Protein AF-A0A5C8AST4-F1 (afdb_monomer_lite)

Sequence (65 aa):
RVVGDGDPKKLFHMQTNLRYGCSILRMYIDMENGNLYLALGRYNGSRGRPEYPNAVLANWKNWEF

Foldseek 3Di:
DDPDPPDCVVVVPVVVVVVVLVVQLVVLCVVVVNPSLQSQCVSVVNRPDRPRSVVVVVVVVVVPD

Secondary structure (DSSP, 8-state):
--SS-S-GGGGG-HHHHHHHHHHHHHHHHHHTTT-HHHHHHHHHT-TT-SHHHHHHHHHHHTT--

Radius of gyration: 14.11 Å; chains: 1; bounding box: 26×27×37 Å

pLDDT: mean 87.51, std 14.78, range [40.53, 98.31]

Structure (mmCIF, N/CA/C/O backbone):
data_AF-A0A5C8AST4-F1
#
_entry.id   AF-A0A5C8AST4-F1
#
loop_
_atom_site.group_PDB
_atom_site.id
_atom_site.type_symbol
_atom_site.label_atom_id
_atom_site.label_alt_id
_atom_site.label_comp_id
_atom_site.label_asym_id
_atom_site.label_entity_id
_atom_site.label_seq_id
_atom_site.pdbx_PDB_ins_code
_atom_si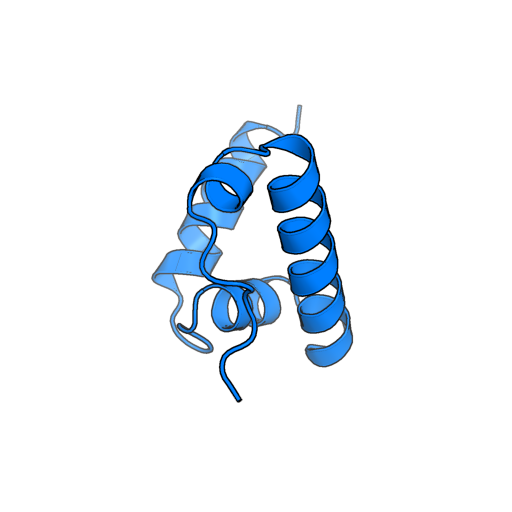te.Cartn_x
_atom_site.Cartn_y
_atom_site.Cartn_z
_atom_site.occupancy
_atom_site.B_iso_or_equiv
_atom_site.auth_seq_id
_atom_site.auth_comp_id
_atom_site.auth_asym_id
_atom_site.auth_atom_id
_atom_site.pdbx_PDB_model_num
ATOM 1 N N . ARG A 1 1 ? 5.260 -10.121 -23.147 1.00 40.53 1 ARG A N 1
ATOM 2 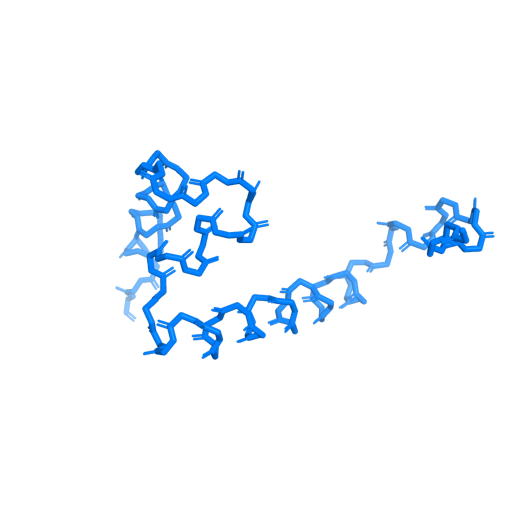C CA . ARG A 1 1 ? 4.854 -8.753 -23.550 1.00 40.53 1 ARG A CA 1
ATOM 3 C C . ARG A 1 1 ? 5.031 -7.881 -22.315 1.00 40.53 1 ARG A C 1
ATOM 5 O O . ARG A 1 1 ? 4.248 -8.018 -21.388 1.00 40.53 1 ARG A O 1
ATOM 12 N N . VAL A 1 2 ? 6.144 -7.154 -22.223 1.00 43.72 2 VAL A N 1
ATOM 13 C CA . VAL A 1 2 ? 6.446 -6.318 -21.052 1.00 43.72 2 VAL A CA 1
ATOM 14 C C . VAL A 1 2 ? 5.542 -5.094 -21.147 1.00 43.72 2 VAL A C 1
ATOM 16 O O . VAL A 1 2 ? 5.499 -4.447 -22.190 1.00 43.72 2 VAL A O 1
ATOM 19 N N . VAL A 1 3 ? 4.737 -4.847 -20.118 1.00 45.16 3 VAL A N 1
ATOM 20 C CA . VAL A 1 3 ? 3.937 -3.623 -20.033 1.00 45.16 3 VAL A CA 1
ATOM 21 C C . VAL A 1 3 ? 4.909 -2.493 -19.707 1.00 45.16 3 VAL A C 1
ATOM 23 O O . VAL A 1 3 ? 5.498 -2.490 -18.631 1.00 45.16 3 VAL A O 1
ATOM 26 N N . GLY A 1 4 ? 5.107 -1.574 -20.652 1.00 55.00 4 GLY A N 1
ATOM 27 C CA . GLY A 1 4 ? 5.954 -0.397 -20.484 1.00 55.00 4 GLY A CA 1
ATOM 28 C C . GLY A 1 4 ? 6.861 -0.167 -21.685 1.00 55.00 4 GLY A C 1
ATOM 29 O O . GLY A 1 4 ? 7.739 -0.969 -21.982 1.00 55.00 4 GLY A O 1
ATOM 30 N N . ASP A 1 5 ? 6.669 0.966 -22.346 1.00 64.31 5 ASP A N 1
ATOM 31 C CA . ASP A 1 5 ? 7.314 1.384 -23.598 1.00 64.31 5 ASP A CA 1
ATOM 32 C C . ASP A 1 5 ? 8.815 1.728 -23.428 1.00 64.31 5 ASP A C 1
ATOM 34 O O . ASP A 1 5 ? 9.396 2.439 -24.241 1.00 64.31 5 ASP A O 1
ATOM 38 N N . GLY A 1 6 ? 9.444 1.266 -22.343 1.00 61.47 6 GLY A N 1
ATOM 39 C CA . GLY A 1 6 ? 10.871 1.418 -22.058 1.00 61.47 6 GLY A CA 1
ATOM 40 C C . GLY A 1 6 ? 11.327 2.814 -21.629 1.00 61.47 6 GLY A C 1
ATOM 41 O O . GLY A 1 6 ? 12.488 2.949 -21.266 1.00 61.47 6 GLY A O 1
ATOM 42 N N . ASP A 1 7 ? 10.459 3.834 -21.639 1.00 70.69 7 ASP A N 1
ATOM 43 C CA . ASP A 1 7 ? 10.825 5.213 -21.289 1.00 70.69 7 ASP A CA 1
ATOM 44 C C . ASP A 1 7 ? 10.899 5.429 -19.761 1.00 70.69 7 ASP A C 1
ATOM 46 O O . ASP A 1 7 ? 9.855 5.513 -19.099 1.00 70.69 7 ASP A O 1
ATOM 50 N N . PRO A 1 8 ? 12.102 5.596 -19.175 1.00 65.31 8 PRO A N 1
ATOM 51 C CA . PRO A 1 8 ? 12.266 5.814 -17.741 1.00 65.31 8 PRO A CA 1
ATOM 52 C C . PRO A 1 8 ? 11.679 7.150 -17.288 1.00 65.31 8 PRO A C 1
ATOM 54 O O . PRO A 1 8 ? 11.342 7.290 -16.116 1.00 65.31 8 PRO A O 1
ATOM 57 N N . LYS A 1 9 ? 11.504 8.130 -18.191 1.00 69.12 9 LYS A N 1
ATOM 58 C CA . LYS A 1 9 ? 10.915 9.436 -17.856 1.00 69.12 9 LYS A CA 1
ATOM 59 C C . LYS A 1 9 ? 9.497 9.287 -17.309 1.00 69.12 9 LYS A C 1
ATOM 61 O O . LYS A 1 9 ? 9.115 10.028 -16.406 1.00 69.12 9 LYS A O 1
ATOM 66 N N . LYS A 1 10 ? 8.759 8.265 -17.767 1.00 65.19 10 LYS A N 1
ATOM 67 C CA . LYS A 1 10 ? 7.413 7.923 -17.278 1.00 65.19 10 LYS A CA 1
ATOM 68 C C . LYS A 1 10 ? 7.386 7.590 -15.782 1.00 65.19 10 LYS A C 1
ATOM 70 O O . LYS A 1 10 ? 6.405 7.919 -15.119 1.00 65.19 10 LYS A O 1
ATOM 75 N N . LEU A 1 11 ? 8.481 7.059 -15.225 1.00 66.56 11 LEU A N 1
ATOM 76 C CA . LEU A 1 11 ? 8.628 6.812 -13.784 1.00 66.56 11 LEU A CA 1
ATOM 77 C C . LEU A 1 11 ? 8.660 8.104 -12.953 1.00 66.56 11 LEU A C 1
ATOM 79 O O . LEU A 1 11 ? 8.406 8.048 -11.755 1.00 66.56 11 LEU A O 1
ATOM 83 N N . PHE A 1 12 ? 8.913 9.264 -13.563 1.00 72.56 12 PHE A N 1
ATOM 84 C CA . PHE A 1 12 ? 8.985 10.547 -12.858 1.00 72.56 12 PHE A CA 1
ATOM 85 C C . PHE A 1 12 ? 7.685 11.363 -12.939 1.00 72.56 12 PHE A C 1
ATOM 87 O O . PHE A 1 12 ? 7.600 12.447 -12.360 1.00 72.56 12 PHE A O 1
ATOM 94 N N . HIS A 1 13 ? 6.631 10.858 -13.593 1.00 84.81 13 HIS A N 1
ATOM 95 C CA . HIS A 1 13 ? 5.322 11.519 -13.589 1.00 84.81 13 HIS A CA 1
ATOM 96 C C . HIS A 1 13 ? 4.560 11.197 -12.300 1.00 84.81 13 HIS A C 1
ATOM 98 O O . HIS A 1 13 ? 3.681 10.335 -12.273 1.00 84.81 13 HIS A O 1
ATOM 104 N N . MET A 1 14 ? 4.872 11.931 -11.230 1.00 84.38 14 MET A N 1
ATOM 105 C CA . MET A 1 14 ? 4.320 11.697 -9.891 1.00 84.38 14 MET A CA 1
ATOM 106 C C . MET A 1 14 ? 2.784 11.627 -9.865 1.00 84.38 14 MET A C 1
ATOM 108 O O . MET A 1 14 ? 2.221 10.712 -9.273 1.00 84.38 14 MET A O 1
ATOM 112 N N . GLN A 1 15 ? 2.093 12.548 -10.546 1.00 89.38 15 GLN A N 1
ATOM 113 C CA . GLN A 1 15 ? 0.623 12.562 -10.595 1.00 89.38 15 GLN A CA 1
ATOM 114 C C . GLN A 1 15 ? 0.049 11.297 -11.246 1.00 89.38 15 GLN A C 1
ATOM 116 O O . GLN A 1 15 ? -0.933 10.728 -10.770 1.00 89.38 15 GLN A O 1
ATOM 121 N N . THR A 1 16 ? 0.670 10.852 -12.337 1.00 88.81 16 THR A N 1
ATOM 122 C CA . THR A 1 16 ? 0.261 9.657 -13.076 1.00 88.81 16 THR A CA 1
ATOM 123 C C . THR A 1 16 ? 0.514 8.402 -12.248 1.00 88.81 16 THR A C 1
ATOM 125 O O . THR A 1 16 ? -0.383 7.574 -12.103 1.00 88.81 16 THR A O 1
ATOM 128 N N . ASN A 1 17 ? 1.687 8.305 -11.621 1.00 89.19 17 ASN A N 1
ATOM 129 C CA . ASN A 1 17 ? 2.032 7.195 -10.736 1.00 89.19 17 ASN A CA 1
ATOM 130 C C . ASN A 1 17 ? 1.106 7.118 -9.520 1.00 89.19 17 ASN A C 1
ATOM 132 O O . ASN A 1 17 ? 0.682 6.025 -9.155 1.00 89.19 17 ASN A O 1
ATOM 136 N N . LEU A 1 18 ? 0.734 8.260 -8.932 1.00 91.12 18 LEU A N 1
ATOM 137 C CA . LEU A 1 18 ? -0.212 8.302 -7.817 1.00 91.12 18 LEU A CA 1
ATOM 138 C C . LEU A 1 18 ? -1.596 7.795 -8.244 1.00 91.12 18 LEU A C 1
ATOM 140 O O . LEU A 1 18 ? -2.183 6.962 -7.558 1.00 91.12 18 LEU A O 1
ATOM 144 N N . ARG A 1 19 ? -2.095 8.224 -9.412 1.00 94.25 19 ARG A N 1
ATOM 145 C CA . ARG A 1 19 ? -3.371 7.737 -9.969 1.00 94.25 19 ARG A CA 1
ATOM 146 C C . ARG A 1 19 ? -3.349 6.234 -10.228 1.00 94.25 19 ARG A C 1
ATOM 148 O O . ARG A 1 19 ? -4.311 5.548 -9.879 1.00 94.25 19 ARG A O 1
ATOM 155 N N . TYR A 1 20 ? -2.265 5.719 -10.808 1.00 93.81 20 TYR A N 1
ATOM 156 C CA . TYR A 1 20 ? -2.104 4.281 -11.010 1.00 93.81 20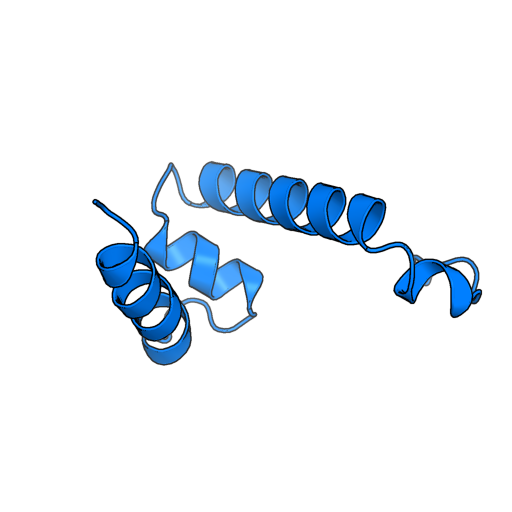 TYR A CA 1
ATOM 157 C C . TYR A 1 20 ? -2.050 3.528 -9.683 1.00 93.81 20 TYR A C 1
ATOM 159 O O . TYR A 1 20 ? -2.802 2.572 -9.519 1.00 93.81 20 TYR A O 1
ATOM 167 N N . GLY A 1 21 ? -1.260 3.993 -8.712 1.00 94.19 21 GLY A N 1
ATOM 168 C CA . GLY A 1 21 ? -1.182 3.392 -7.379 1.00 94.19 21 GLY A CA 1
ATOM 169 C C . GLY A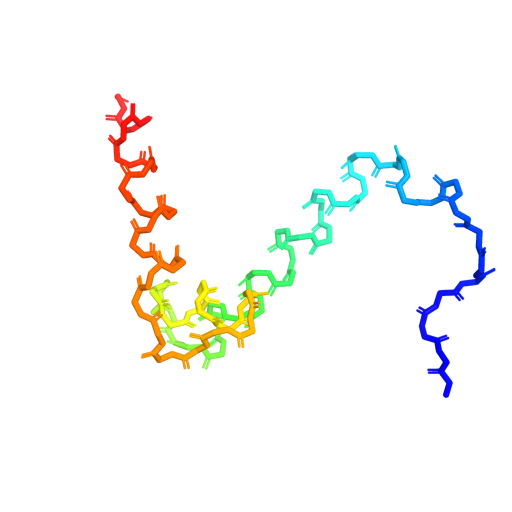 1 21 ? -2.547 3.312 -6.694 1.00 94.19 21 GLY A C 1
ATOM 170 O O . GLY A 1 21 ? -2.951 2.238 -6.252 1.00 94.19 21 GLY A O 1
ATOM 171 N N . CYS A 1 22 ? -3.316 4.406 -6.693 1.00 96.12 22 CYS A N 1
ATOM 172 C CA . CYS A 1 22 ? -4.672 4.420 -6.138 1.00 96.12 22 CYS A CA 1
ATOM 173 C C . CYS A 1 22 ? -5.631 3.476 -6.879 1.00 96.12 22 CYS A C 1
ATOM 175 O O . CYS A 1 22 ? -6.449 2.813 -6.244 1.00 96.12 22 CYS A O 1
ATOM 177 N N . SER A 1 23 ? -5.537 3.397 -8.209 1.00 97.44 23 SER A N 1
ATOM 178 C CA . SER A 1 23 ? -6.405 2.528 -9.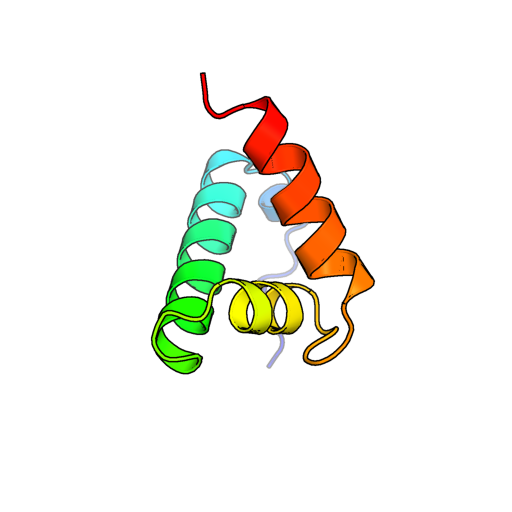017 1.00 97.44 23 SER A CA 1
ATOM 179 C C . SER A 1 23 ? -6.096 1.045 -8.791 1.00 97.44 23 SER A C 1
ATOM 181 O O . SER A 1 23 ? -7.011 0.241 -8.632 1.00 97.44 23 SER A O 1
ATOM 183 N N . ILE A 1 24 ? -4.811 0.689 -8.705 1.00 97.06 24 ILE A N 1
ATOM 184 C CA . ILE A 1 24 ? -4.356 -0.674 -8.398 1.00 97.06 24 ILE A CA 1
ATOM 185 C C . ILE A 1 24 ? -4.767 -1.063 -6.973 1.00 97.06 24 ILE A C 1
ATOM 187 O O . ILE A 1 24 ? -5.268 -2.165 -6.756 1.00 97.06 24 ILE A O 1
ATOM 191 N N . LEU A 1 25 ? -4.599 -0.164 -5.999 1.00 97.38 25 LEU A N 1
ATOM 192 C CA . LEU A 1 25 ? -5.029 -0.421 -4.626 1.00 97.38 25 LEU A CA 1
ATOM 193 C C . LEU A 1 25 ? -6.547 -0.624 -4.543 1.00 97.38 25 LEU A C 1
ATOM 195 O O . LEU A 1 25 ? -6.988 -1.569 -3.896 1.00 97.38 25 LEU A O 1
ATOM 199 N N . ARG A 1 26 ? -7.343 0.205 -5.231 1.00 98.06 26 ARG A N 1
ATOM 200 C CA . ARG A 1 26 ? -8.805 0.046 -5.303 1.00 98.06 26 ARG A CA 1
ATOM 201 C C . ARG A 1 26 ? -9.198 -1.320 -5.859 1.00 98.06 26 ARG A C 1
ATOM 203 O O . ARG A 1 26 ? -9.997 -2.003 -5.235 1.00 98.06 26 ARG A O 1
ATOM 210 N N . MET A 1 27 ? -8.573 -1.750 -6.954 1.00 98.31 27 MET A N 1
ATOM 211 C CA . MET A 1 27 ? -8.790 -3.090 -7.506 1.00 98.31 27 MET A CA 1
ATOM 212 C C . MET A 1 27 ? -8.537 -4.182 -6.452 1.00 98.31 27 MET A C 1
ATOM 214 O O . MET A 1 27 ? -9.337 -5.103 -6.323 1.00 98.31 27 MET A O 1
ATOM 218 N N . TYR A 1 28 ? -7.461 -4.084 -5.662 1.00 98.00 28 TYR A N 1
ATOM 219 C CA . TYR A 1 28 ? -7.198 -5.063 -4.600 1.00 98.00 28 TYR A CA 1
ATOM 220 C C . TYR A 1 28 ? -8.173 -4.985 -3.426 1.00 98.00 28 TYR A C 1
ATOM 222 O O . TYR A 1 28 ? -8.473 -6.022 -2.837 1.00 98.00 28 TYR A O 1
ATOM 230 N N . ILE A 1 29 ? -8.671 -3.795 -3.089 1.00 98.19 29 ILE A N 1
ATOM 231 C CA . ILE A 1 29 ? -9.729 -3.626 -2.087 1.00 98.19 29 ILE A CA 1
ATOM 232 C C . ILE A 1 29 ? -10.995 -4.347 -2.554 1.00 98.19 29 ILE A C 1
ATOM 234 O O . ILE A 1 29 ? -11.565 -5.116 -1.782 1.00 98.19 29 ILE A O 1
ATOM 238 N N . ASP A 1 30 ? -11.382 -4.171 -3.818 1.00 98.25 30 ASP A N 1
ATOM 239 C CA . ASP A 1 30 ? -12.541 -4.850 -4.401 1.00 98.25 30 ASP A CA 1
ATOM 240 C C . ASP A 1 30 ? -12.342 -6.380 -4.398 1.00 98.25 30 ASP A C 1
ATOM 242 O O . ASP A 1 30 ? -13.225 -7.125 -3.979 1.00 98.25 30 ASP A O 1
ATOM 246 N N . MET A 1 31 ? -11.148 -6.863 -4.770 1.00 97.44 31 MET A N 1
ATOM 247 C CA . MET A 1 31 ? -10.808 -8.297 -4.759 1.00 97.44 31 MET A CA 1
ATOM 248 C C . MET A 1 31 ? -10.805 -8.931 -3.361 1.00 97.44 31 MET A C 1
ATOM 250 O O . MET A 1 31 ? -11.042 -10.131 -3.233 1.00 97.44 31 MET A O 1
ATOM 254 N N . GLU A 1 32 ? -10.492 -8.163 -2.319 1.00 97.44 32 GLU A N 1
ATOM 255 C CA . GLU A 1 32 ? -10.492 -8.618 -0.924 1.00 97.44 32 GLU A CA 1
ATOM 256 C C . GLU A 1 32 ? -11.796 -8.251 -0.192 1.00 97.44 32 GLU A C 1
ATOM 258 O O . GLU A 1 32 ? -11.837 -8.249 1.038 1.00 97.44 32 GLU A O 1
ATOM 263 N N . ASN A 1 33 ? -12.874 -7.958 -0.933 1.00 97.31 33 ASN A N 1
ATOM 264 C CA . ASN A 1 33 ? -14.204 -7.636 -0.401 1.00 97.31 33 ASN A CA 1
ATOM 265 C C . ASN A 1 33 ? -14.185 -6.500 0.637 1.00 97.31 33 ASN A C 1
ATOM 267 O O . ASN A 1 33 ? -14.820 -6.583 1.688 1.00 97.31 33 ASN A O 1
ATOM 271 N N . GLY A 1 34 ? -13.410 -5.448 0.375 1.00 97.06 34 GLY A N 1
ATOM 272 C CA . GLY A 1 34 ? -13.275 -4.306 1.279 1.00 97.06 34 GLY A CA 1
ATOM 273 C C . GLY A 1 34 ? -12.266 -4.505 2.414 1.00 97.06 34 GLY A C 1
ATOM 274 O O . GLY A 1 34 ? -12.025 -3.572 3.180 1.00 97.06 34 GLY A O 1
ATOM 275 N N . ASN A 1 35 ? -11.630 -5.677 2.538 1.00 96.69 35 ASN A N 1
ATOM 276 C CA . ASN A 1 35 ? -10.620 -5.908 3.567 1.00 96.69 35 ASN A CA 1
ATOM 277 C C . ASN A 1 35 ? -9.302 -5.196 3.218 1.00 96.69 35 ASN A C 1
ATOM 279 O O . ASN A 1 35 ? -8.433 -5.731 2.524 1.00 96.69 35 ASN A O 1
ATOM 283 N N . LEU A 1 36 ? -9.143 -3.981 3.748 1.00 95.44 36 LEU A N 1
ATOM 284 C CA . LEU A 1 36 ? -7.979 -3.134 3.496 1.00 95.44 36 LEU A CA 1
ATOM 285 C C . LEU A 1 36 ? -6.657 -3.788 3.922 1.00 95.44 36 LEU A C 1
ATOM 287 O O . LEU A 1 36 ? -5.646 -3.627 3.244 1.00 95.44 36 LEU A O 1
ATOM 291 N N . TYR A 1 37 ? -6.655 -4.552 5.014 1.00 96.56 37 TYR A N 1
ATOM 292 C CA . TYR A 1 37 ? -5.455 -5.230 5.497 1.00 96.56 37 TYR A CA 1
ATOM 293 C C . TYR A 1 37 ? -4.932 -6.250 4.473 1.00 96.56 37 TYR A C 1
ATOM 295 O O . TYR A 1 37 ? -3.750 -6.246 4.118 1.00 96.56 37 TYR A O 1
ATOM 303 N N . LEU A 1 38 ? -5.824 -7.089 3.937 1.00 96.62 38 LEU A N 1
ATOM 304 C CA . LEU A 1 38 ? -5.470 -8.062 2.902 1.00 96.62 38 LEU A CA 1
ATOM 305 C C . LEU A 1 38 ? -5.129 -7.380 1.570 1.00 96.62 38 LEU A C 1
ATOM 307 O O . LEU A 1 38 ? -4.199 -7.817 0.885 1.00 96.62 38 LEU A O 1
ATOM 311 N N . ALA A 1 39 ? -5.822 -6.289 1.231 1.00 97.50 39 ALA A N 1
ATOM 312 C CA . ALA A 1 39 ? -5.558 -5.507 0.028 1.00 97.50 39 ALA A CA 1
ATOM 313 C C . ALA A 1 39 ? -4.165 -4.858 0.049 1.00 97.50 39 ALA A C 1
ATOM 315 O O . ALA A 1 39 ? -3.439 -4.948 -0.940 1.00 97.50 39 ALA A O 1
ATOM 316 N N . LEU A 1 40 ? -3.746 -4.279 1.180 1.00 97.44 40 LEU A N 1
ATOM 317 C CA . LEU A 1 40 ? -2.397 -3.728 1.366 1.00 97.44 40 LEU A CA 1
ATOM 318 C C . LEU A 1 40 ? -1.320 -4.811 1.253 1.00 97.44 40 LEU A C 1
ATOM 320 O O . LEU A 1 40 ? -0.293 -4.599 0.607 1.00 97.44 40 LEU A O 1
ATOM 324 N N . GLY A 1 41 ? -1.576 -5.994 1.818 1.00 97.06 41 GLY A N 1
ATOM 325 C CA . GLY A 1 41 ? -0.692 -7.146 1.660 1.00 97.06 41 GLY A CA 1
ATOM 326 C C . GLY A 1 41 ? -0.545 -7.551 0.190 1.00 97.06 41 GLY A C 1
ATOM 327 O O . GLY A 1 41 ? 0.569 -7.749 -0.289 1.00 97.06 41 GLY A O 1
ATOM 328 N N . ARG A 1 42 ? -1.644 -7.616 -0.576 1.00 96.75 42 ARG A N 1
ATOM 329 C CA . ARG A 1 42 ? -1.580 -7.876 -2.027 1.00 96.75 42 ARG A CA 1
ATOM 330 C C . ARG A 1 42 ? -0.857 -6.785 -2.800 1.00 96.75 42 ARG A C 1
ATOM 332 O O . ARG A 1 42 ? -0.047 -7.112 -3.660 1.00 96.75 42 ARG A O 1
ATOM 339 N N . TYR A 1 43 ? -1.131 -5.525 -2.482 1.00 96.38 43 TYR A N 1
ATOM 340 C CA . TYR A 1 43 ? -0.533 -4.374 -3.148 1.00 96.38 43 TYR A CA 1
ATOM 341 C C . TYR A 1 43 ? 0.997 -4.386 -3.046 1.00 96.38 43 TYR A C 1
ATOM 343 O O . TYR A 1 43 ? 1.685 -4.122 -4.026 1.00 96.38 43 TYR A O 1
ATOM 351 N N . ASN A 1 44 ? 1.533 -4.761 -1.882 1.00 96.00 44 ASN A N 1
ATOM 352 C CA . ASN A 1 44 ? 2.973 -4.895 -1.666 1.00 96.00 44 ASN A CA 1
ATOM 353 C C . ASN A 1 44 ? 3.567 -6.228 -2.161 1.00 96.00 44 ASN A C 1
ATOM 355 O O . ASN A 1 44 ? 4.779 -6.319 -2.333 1.00 96.00 44 ASN A O 1
ATOM 359 N N . GLY A 1 45 ? 2.743 -7.255 -2.390 1.00 94.38 45 GLY A N 1
ATOM 360 C CA . GLY A 1 45 ? 3.198 -8.615 -2.712 1.00 94.38 45 GLY A CA 1
ATOM 361 C C . GLY A 1 45 ? 3.469 -9.495 -1.484 1.00 94.38 45 GLY A C 1
ATOM 362 O O . GLY A 1 45 ? 4.041 -10.574 -1.602 1.00 94.38 45 GLY A O 1
ATOM 363 N N . SER A 1 46 ? 3.030 -9.063 -0.304 1.00 93.12 46 SER A N 1
ATOM 364 C CA . SER A 1 46 ? 3.215 -9.713 0.996 1.00 93.12 46 SER A CA 1
ATOM 365 C C . SER A 1 46 ? 1.892 -10.194 1.607 1.00 93.12 46 SER A C 1
ATOM 367 O O . SER A 1 46 ? 1.729 -10.215 2.823 1.00 93.12 46 SER A O 1
ATOM 369 N N . ARG A 1 47 ? 0.910 -10.592 0.783 1.00 90.75 47 ARG A N 1
ATOM 370 C CA . ARG A 1 47 ? -0.416 -11.027 1.262 1.00 90.75 47 ARG A CA 1
ATOM 371 C C . ARG A 1 47 ? -0.294 -12.102 2.350 1.00 90.75 47 ARG A C 1
ATOM 373 O O . ARG A 1 47 ? 0.361 -13.119 2.148 1.00 90.75 47 ARG A O 1
ATOM 380 N N . GLY A 1 48 ? -0.978 -11.887 3.474 1.00 89.56 48 GLY A N 1
ATOM 381 C CA . GLY A 1 48 ? -0.934 -12.773 4.642 1.00 89.56 48 GLY A CA 1
ATOM 382 C C . GLY A 1 48 ? 0.235 -12.501 5.591 1.00 89.56 48 GLY A C 1
ATOM 383 O O . GLY A 1 48 ? 0.273 -13.090 6.666 1.00 89.56 48 GLY A O 1
ATOM 384 N N . ARG A 1 49 ? 1.157 -11.597 5.231 1.00 95.00 49 ARG A N 1
ATOM 385 C CA . ARG A 1 49 ? 2.195 -11.099 6.129 1.00 95.00 49 ARG A CA 1
ATOM 386 C C . ARG A 1 49 ? 1.772 -9.772 6.770 1.00 95.00 49 ARG A C 1
ATOM 388 O O . ARG A 1 49 ? 1.272 -8.892 6.063 1.00 95.00 49 ARG A O 1
ATOM 395 N N . PRO A 1 50 ? 1.945 -9.618 8.090 1.00 94.50 50 PRO A N 1
ATOM 396 C CA . PRO A 1 50 ? 1.396 -8.487 8.822 1.00 94.50 50 PRO A CA 1
ATOM 397 C C . PRO A 1 50 ? 2.212 -7.201 8.732 1.00 94.50 50 PRO A C 1
ATOM 399 O O . PRO A 1 50 ? 1.663 -6.133 8.989 1.00 94.50 50 PRO A O 1
ATOM 402 N N . GLU A 1 51 ? 3.498 -7.266 8.395 1.00 95.69 51 GLU A N 1
ATOM 403 C CA . GLU A 1 51 ? 4.441 -6.166 8.605 1.00 95.69 51 GLU A CA 1
ATOM 404 C C . GLU A 1 51 ? 4.084 -4.940 7.762 1.00 95.69 51 GLU A C 1
ATOM 406 O O . GLU A 1 51 ? 3.978 -3.835 8.294 1.00 95.69 51 GLU A O 1
ATOM 411 N N . TYR A 1 52 ? 3.845 -5.130 6.460 1.00 96.44 52 TYR A N 1
ATOM 412 C CA . TYR A 1 52 ? 3.522 -4.021 5.563 1.00 96.44 52 TYR A CA 1
ATOM 413 C C . TYR A 1 52 ? 2.133 -3.418 5.839 1.00 96.44 52 TYR A C 1
ATOM 415 O O . TYR A 1 52 ? 2.057 -2.201 6.032 1.00 96.44 52 TYR A O 1
ATOM 423 N N . PRO A 1 53 ? 1.040 -4.207 5.935 1.00 96.50 53 PRO A N 1
ATOM 424 C CA . PRO A 1 53 ? -0.265 -3.660 6.298 1.00 96.50 53 PRO A CA 1
ATOM 425 C C . PRO A 1 53 ? -0.252 -2.933 7.648 1.00 96.50 53 PRO A C 1
ATOM 427 O O . PRO A 1 53 ? -0.778 -1.826 7.744 1.00 96.50 53 PRO A O 1
ATOM 430 N N . ASN A 1 54 ? 0.391 -3.502 8.675 1.00 96.69 54 ASN A N 1
ATOM 431 C CA . ASN A 1 54 ? 0.474 -2.869 9.992 1.00 96.69 54 ASN A CA 1
ATOM 432 C C . ASN A 1 54 ? 1.244 -1.551 9.943 1.00 96.69 54 ASN A C 1
ATOM 434 O O . ASN A 1 54 ? 0.799 -0.579 10.548 1.00 96.69 54 ASN A O 1
ATOM 438 N N . ALA A 1 55 ? 2.364 -1.492 9.217 1.00 96.31 55 ALA A N 1
ATOM 439 C CA . ALA A 1 55 ? 3.138 -0.264 9.082 1.00 96.31 55 ALA A CA 1
ATOM 440 C C . ALA A 1 55 ? 2.315 0.855 8.428 1.00 96.31 55 ALA A C 1
ATOM 442 O O . ALA A 1 55 ? 2.310 1.982 8.924 1.00 96.31 55 ALA A O 1
ATOM 443 N N . VAL A 1 56 ? 1.582 0.554 7.351 1.00 95.19 56 VAL A N 1
ATOM 444 C CA . VAL A 1 56 ? 0.725 1.541 6.674 1.00 95.19 56 VAL A CA 1
ATOM 445 C C . VAL A 1 56 ? -0.401 2.012 7.596 1.00 95.19 56 VAL A C 1
ATOM 447 O O . VAL A 1 56 ? -0.589 3.215 7.759 1.00 95.19 56 VAL A O 1
ATOM 450 N N . LEU A 1 57 ? -1.116 1.084 8.238 1.00 94.38 57 LEU A N 1
ATOM 451 C CA . LEU A 1 57 ? -2.239 1.414 9.120 1.00 94.38 57 LEU A CA 1
ATOM 452 C C . LEU A 1 57 ? -1.796 2.193 10.366 1.00 94.38 57 LEU A C 1
ATOM 454 O O . LEU A 1 57 ? -2.469 3.140 10.762 1.00 94.38 57 LEU A O 1
ATOM 458 N N . ALA A 1 58 ? -0.661 1.831 10.970 1.00 94.50 58 ALA A N 1
ATOM 459 C CA . ALA A 1 58 ? -0.111 2.546 12.119 1.00 94.50 58 ALA A CA 1
ATOM 460 C C . ALA A 1 58 ? 0.270 3.987 11.760 1.00 94.50 58 ALA A C 1
ATOM 462 O O . ALA A 1 58 ? -0.008 4.899 12.532 1.00 94.50 58 ALA A O 1
ATOM 463 N N . ASN A 1 59 ? 0.857 4.203 10.577 1.00 94.62 59 ASN A N 1
ATOM 464 C CA . ASN A 1 59 ? 1.149 5.552 10.105 1.00 94.62 59 ASN A CA 1
ATOM 465 C C . ASN A 1 59 ? -0.130 6.327 9.798 1.00 94.62 59 ASN A C 1
ATOM 467 O O . ASN A 1 59 ? -0.224 7.474 10.209 1.00 94.62 59 ASN A O 1
ATOM 471 N N . TRP A 1 60 ? -1.116 5.723 9.127 1.00 92.31 60 TRP A N 1
ATOM 472 C CA . TRP A 1 60 ? -2.362 6.407 8.770 1.00 92.31 60 TRP A CA 1
ATOM 473 C C . TRP A 1 60 ? -3.125 6.921 9.996 1.00 92.31 60 TRP A C 1
ATOM 475 O O . TRP A 1 60 ? -3.569 8.065 9.986 1.00 92.31 60 TRP A O 1
ATOM 485 N N . LYS A 1 61 ? -3.175 6.147 11.087 1.00 90.62 61 LYS A N 1
ATOM 486 C CA . LYS A 1 61 ? -3.779 6.590 12.356 1.00 90.62 61 LYS A CA 1
ATOM 487 C C . LYS A 1 61 ? -3.177 7.882 12.914 1.00 90.62 61 LYS A C 1
ATOM 489 O O . LYS A 1 61 ? -3.873 8.624 13.589 1.00 90.62 61 LYS A O 1
ATOM 494 N N . ASN A 1 62 ? -1.912 8.1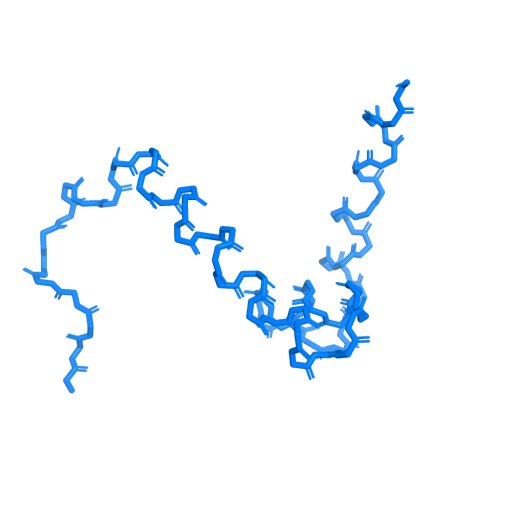81 12.615 1.00 91.12 62 ASN A N 1
ATOM 495 C CA . ASN A 1 62 ? -1.282 9.437 13.035 1.00 91.12 62 ASN A CA 1
ATOM 496 C C . ASN A 1 62 ? -1.761 10.656 12.230 1.00 91.12 62 ASN A C 1
ATOM 498 O O . ASN A 1 62 ? -1.374 11.771 12.558 1.00 91.12 62 ASN A O 1
ATOM 502 N N . TRP A 1 63 ? -2.537 10.450 11.163 1.00 87.44 63 TRP A N 1
ATOM 503 C CA . TRP A 1 63 ? -3.077 11.493 10.287 1.00 87.44 63 TRP A CA 1
ATOM 504 C C . TRP A 1 63 ? -4.611 11.577 10.331 1.00 87.44 63 TRP A C 1
ATOM 506 O O . TRP A 1 63 ? -5.184 12.407 9.629 1.00 87.44 63 TRP A O 1
ATOM 516 N N . GLU A 1 64 ? -5.278 10.738 11.130 1.00 80.62 64 GLU A N 1
ATOM 517 C CA . GLU A 1 64 ? -6.694 10.901 11.476 1.00 80.62 64 GLU A CA 1
ATOM 518 C C . GLU A 1 64 ? -6.805 11.982 12.565 1.00 80.62 64 GLU A C 1
ATOM 520 O O . GLU A 1 64 ? -6.787 11.681 13.757 1.00 80.62 64 GLU A O 1
ATOM 525 N N . PHE A 1 65 ? -6.844 13.250 12.146 1.00 64.44 65 PHE A N 1
ATOM 526 C CA . PHE A 1 65 ? -7.129 14.411 12.996 1.00 64.44 65 PHE A CA 1
ATOM 527 C C . PHE A 1 65 ? -8.548 14.924 12.757 1.00 64.44 65 PHE A C 1
ATOM 529 O O . PHE A 1 65 ? -8.965 14.956 11.574 1.00 64.44 65 PHE A O 1
#